Protein AF-A0A936XY68-F1 (afdb_monomer_lite)

Foldseek 3Di:
DPPVVVVVVVVPPPDDDDDDDDDDDDDDDDDDDDDDDDDDDDDDDDDDDDPDDDPPDPADADDPVNLVVQLVVLVVVLVVVLVVLVPDPPDDPVVNVVVNVVSVVVSVVVNVVSVCVCPDCSHPNNPCVVVPPPDD

Secondary structure (DSSP, 8-state):
--SHHHHHHHTT-----------------------------------------------B---HHHHHHHHHHHHHHHHHHHHHHHT-TTS-HHHHHHHHHHHHHHHHHHHHHHHHHHT-TTBTTT-GGGSSS---

Radius of gyration: 26.35 Å; chains: 1; bounding box: 48×28×79 Å

Structure (mmCIF, N/CA/C/O backbone):
data_AF-A0A936XY68-F1
#
_entry.id   AF-A0A936XY68-F1
#
loop_
_atom_site.group_PDB
_atom_site.id
_atom_site.type_symbol
_atom_site.label_atom_id
_atom_site.label_alt_id
_atom_site.label_comp_id
_atom_site.label_asym_id
_atom_site.label_entity_id
_atom_site.label_seq_id
_atom_site.pdbx_PDB_ins_code
_atom_site.Cartn_x
_atom_site.Cartn_y
_atom_site.Cartn_z
_atom_site.occupancy
_atom_site.B_iso_or_equiv
_atom_site.auth_seq_id
_atom_site.auth_comp_id
_atom_site.auth_asym_id
_atom_site.auth_atom_id
_atom_site.pdbx_PDB_model_num
ATOM 1 N N . MET A 1 1 ? 2.258 -19.613 22.351 1.00 50.97 1 MET A N 1
ATOM 2 C CA . MET A 1 1 ? 2.355 -18.681 21.203 1.00 50.97 1 MET A CA 1
ATOM 3 C C . MET A 1 1 ? 2.560 -19.426 19.876 1.00 50.97 1 MET A C 1
ATOM 5 O O . MET A 1 1 ? 3.594 -19.277 19.250 1.00 50.97 1 MET A O 1
ATOM 9 N N . LYS A 1 2 ? 1.597 -20.254 19.437 1.00 52.75 2 LYS A N 1
ATOM 10 C CA . LYS A 1 2 ? 1.700 -21.008 18.161 1.00 52.75 2 LYS A CA 1
ATOM 11 C C . LYS A 1 2 ? 0.507 -20.796 17.211 1.00 52.75 2 LYS A C 1
ATOM 13 O O . LYS A 1 2 ? 0.512 -21.309 16.105 1.00 52.75 2 LYS A O 1
ATOM 18 N N . LYS A 1 3 ? -0.508 -20.027 17.631 1.00 45.47 3 LYS A N 1
ATOM 19 C CA . LYS A 1 3 ? -1.787 -19.873 16.907 1.00 45.47 3 LYS A CA 1
ATOM 20 C C . LYS A 1 3 ? -1.808 -18.718 15.893 1.00 45.47 3 LYS A C 1
ATOM 22 O O . LYS A 1 3 ? -2.717 -18.644 15.080 1.00 45.47 3 LYS A O 1
ATOM 27 N N . ILE A 1 4 ? -0.822 -17.817 15.944 1.00 54.69 4 ILE A N 1
ATOM 28 C CA . ILE A 1 4 ? -0.757 -16.652 15.043 1.00 54.69 4 ILE A CA 1
ATOM 29 C C . ILE A 1 4 ? -0.184 -17.056 13.677 1.00 54.69 4 ILE A C 1
ATOM 31 O O . ILE A 1 4 ? -0.638 -16.566 12.649 1.00 54.69 4 ILE A O 1
ATOM 35 N N . PHE A 1 5 ? 0.757 -18.005 13.652 1.00 55.03 5 PHE A N 1
ATOM 36 C CA . PHE A 1 5 ? 1.435 -18.414 12.420 1.00 55.03 5 PHE A CA 1
ATOM 37 C C . PHE A 1 5 ? 0.484 -19.104 11.428 1.00 55.03 5 PHE A C 1
ATOM 39 O O . PHE A 1 5 ? 0.571 -18.895 10.223 1.00 55.03 5 PHE A O 1
ATOM 46 N N . THR A 1 6 ? -0.491 -19.860 11.937 1.00 55.69 6 THR A N 1
ATOM 47 C CA . THR A 1 6 ? -1.489 -20.567 11.123 1.00 55.69 6 THR A CA 1
ATOM 48 C C . THR A 1 6 ? -2.492 -19.625 10.454 1.00 55.69 6 THR A C 1
ATOM 50 O O . THR A 1 6 ? -2.960 -19.921 9.359 1.00 55.69 6 THR A O 1
ATOM 53 N N . MET A 1 7 ? -2.791 -18.466 11.054 1.00 53.41 7 MET A N 1
ATOM 54 C CA . MET A 1 7 ? -3.706 -17.487 10.451 1.00 53.41 7 MET A CA 1
ATOM 55 C C . MET A 1 7 ? -3.088 -16.734 9.264 1.00 53.41 7 MET A C 1
ATOM 57 O O . MET A 1 7 ? -3.815 -16.364 8.347 1.00 53.41 7 MET 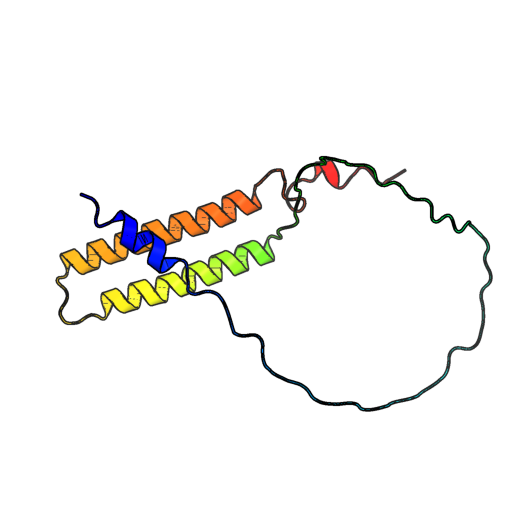A O 1
ATOM 61 N N . MET A 1 8 ? -1.764 -16.532 9.237 1.00 55.88 8 MET A N 1
ATOM 62 C CA . MET A 1 8 ? -1.102 -15.851 8.111 1.00 55.88 8 MET A CA 1
ATOM 63 C C . MET A 1 8 ? -1.107 -16.683 6.823 1.00 55.88 8 MET A C 1
ATOM 65 O O . MET A 1 8 ? -1.203 -16.116 5.739 1.00 55.88 8 MET A O 1
ATOM 69 N N . ILE A 1 9 ? -1.061 -18.014 6.929 1.00 57.16 9 ILE A N 1
ATOM 70 C CA . ILE A 1 9 ? -1.026 -18.909 5.761 1.00 57.16 9 ILE A CA 1
ATOM 71 C C . ILE A 1 9 ? -2.409 -19.003 5.087 1.00 57.16 9 ILE A C 1
ATOM 73 O O . ILE A 1 9 ? -2.494 -19.086 3.864 1.00 57.16 9 ILE A O 1
ATOM 77 N N . ALA A 1 10 ? -3.502 -18.894 5.851 1.00 54.41 10 ALA A N 1
ATOM 78 C CA . ALA A 1 10 ? -4.866 -18.962 5.315 1.00 54.41 10 ALA A CA 1
ATOM 79 C C . ALA A 1 10 ? -5.270 -17.734 4.470 1.00 54.41 10 ALA A C 1
ATOM 81 O O . ALA A 1 10 ? -6.154 -17.832 3.623 1.00 54.41 10 ALA A O 1
ATOM 82 N N . ALA A 1 11 ? -4.615 -16.583 4.660 1.00 56.25 11 ALA A N 1
ATOM 83 C CA . ALA A 1 11 ? -4.947 -15.349 3.944 1.00 56.25 11 ALA A CA 1
ATOM 84 C C . ALA A 1 11 ? -4.360 -15.263 2.519 1.00 56.25 11 ALA A C 1
ATOM 86 O O . ALA A 1 11 ? -4.731 -14.363 1.771 1.00 56.25 11 ALA A O 1
ATOM 87 N N . MET A 1 12 ? -3.466 -16.180 2.123 1.00 57.19 12 MET A N 1
ATOM 88 C CA . MET A 1 12 ? -2.817 -16.158 0.800 1.00 57.19 12 MET A CA 1
ATOM 89 C C . MET A 1 12 ? -3.574 -16.936 -0.297 1.00 57.19 12 MET A C 1
ATOM 91 O O . MET A 1 12 ? -3.158 -16.906 -1.450 1.00 57.19 12 MET A O 1
ATOM 95 N N . MET A 1 13 ? -4.695 -17.603 0.012 1.00 54.53 13 MET A N 1
ATOM 96 C CA . MET A 1 13 ? -5.420 -18.482 -0.930 1.00 54.53 13 MET A CA 1
ATOM 97 C C . MET A 1 13 ? -6.679 -17.866 -1.572 1.00 54.53 13 MET A C 1
ATOM 99 O O . MET A 1 13 ? -7.642 -18.576 -1.843 1.00 54.53 13 MET A O 1
ATOM 103 N N . VAL A 1 14 ? -6.715 -16.558 -1.848 1.00 56.19 14 VAL A N 1
ATOM 104 C CA . VAL A 1 14 ? -7.832 -15.959 -2.612 1.00 56.19 14 VAL A CA 1
ATOM 105 C C . VAL A 1 14 ? -7.297 -15.038 -3.704 1.00 56.19 14 VAL A C 1
ATOM 107 O O . VAL A 1 14 ? -7.330 -13.817 -3.590 1.00 56.19 14 VAL A O 1
ATOM 110 N N . SER A 1 15 ? -6.748 -15.622 -4.770 1.00 56.19 15 SER A N 1
ATOM 111 C CA . SER A 1 15 ? -6.458 -14.921 -6.032 1.00 56.19 15 SER A CA 1
ATOM 112 C C . SER A 1 15 ? -6.419 -15.905 -7.201 1.00 56.19 15 SER A C 1
ATOM 114 O O . SER A 1 15 ? -5.389 -16.120 -7.829 1.00 56.19 15 SER A O 1
ATOM 116 N N . SER A 1 16 ? -7.554 -16.536 -7.497 1.00 57.28 16 SER A N 1
ATOM 117 C CA . SER A 1 16 ? -7.788 -17.129 -8.816 1.00 57.28 16 SER A CA 1
ATOM 118 C C . SER A 1 16 ? -9.271 -17.026 -9.181 1.00 57.28 16 SER A C 1
ATOM 120 O O . SER A 1 16 ? -10.124 -17.135 -8.307 1.00 57.28 16 SER A O 1
ATOM 122 N N . ALA A 1 17 ? -9.528 -16.815 -10.476 1.00 53.88 17 ALA A N 1
ATOM 123 C CA . ALA A 1 17 ? -10.822 -16.828 -11.170 1.00 53.88 17 ALA A CA 1
ATOM 124 C C . ALA A 1 17 ? -11.632 -15.515 -11.242 1.00 53.88 17 ALA A C 1
ATOM 126 O O . ALA A 1 17 ? -12.631 -15.349 -10.558 1.00 53.88 17 ALA A O 1
ATOM 127 N N . PHE A 1 18 ? -11.282 -14.671 -12.222 1.00 54.22 18 PHE A N 1
ATOM 128 C CA . PHE A 1 18 ? -12.265 -14.139 -13.181 1.00 54.22 18 PHE A CA 1
ATOM 129 C C . PHE A 1 18 ? -11.620 -14.089 -14.572 1.00 54.22 18 PHE A C 1
ATOM 131 O O . PHE A 1 18 ? -11.087 -13.069 -14.995 1.00 54.22 18 PHE A O 1
ATOM 138 N N . ALA A 1 19 ? -11.637 -15.218 -15.275 1.00 55.34 19 ALA A N 1
ATOM 139 C CA . ALA A 1 19 ? -11.393 -15.268 -16.711 1.00 55.34 19 ALA A CA 1
ATOM 140 C C . ALA A 1 19 ? -12.583 -15.984 -17.346 1.00 55.34 19 ALA A C 1
ATOM 142 O O . ALA A 1 19 ? -12.543 -17.194 -17.521 1.00 55.34 19 ALA A O 1
ATOM 143 N N . GLN A 1 20 ? -13.664 -15.246 -17.608 1.00 52.31 20 GLN A N 1
ATOM 144 C CA . GLN A 1 20 ? -14.704 -15.639 -18.564 1.00 52.31 20 GLN A CA 1
ATOM 145 C C . GLN A 1 20 ? -15.666 -14.471 -18.824 1.00 52.31 20 GLN A C 1
ATOM 147 O O . GLN A 1 20 ? -16.550 -14.196 -18.020 1.00 52.31 20 GLN A O 1
ATOM 152 N N . TYR A 1 21 ? -15.459 -13.784 -19.950 1.00 39.50 21 TYR A N 1
ATOM 153 C CA . TYR A 1 21 ? -16.457 -13.024 -20.721 1.00 39.50 21 TYR A CA 1
ATOM 154 C C . TYR A 1 21 ? -15.749 -12.569 -22.013 1.00 39.50 21 TYR A C 1
ATOM 156 O O . TYR A 1 21 ? -14.739 -11.887 -21.925 1.00 39.50 21 TYR A O 1
ATOM 164 N N . GLY A 1 22 ? -16.120 -12.906 -23.241 1.00 38.72 22 GLY A N 1
ATOM 165 C CA . GLY A 1 22 ? -17.143 -13.780 -23.786 1.00 38.72 22 GLY A CA 1
ATOM 166 C C . GLY A 1 22 ? -16.774 -14.072 -25.250 1.00 38.72 22 GLY A C 1
ATOM 167 O O . GLY A 1 22 ? -16.027 -13.329 -25.883 1.00 38.72 22 GLY A O 1
ATOM 168 N N . GLN A 1 23 ? -17.267 -15.192 -25.755 1.00 45.19 23 GLN A N 1
ATOM 169 C CA . GLN A 1 23 ? -17.182 -15.630 -27.145 1.00 45.19 23 GLN A CA 1
ATOM 170 C C . GLN A 1 23 ? -18.309 -14.960 -27.955 1.00 45.19 23 GLN A C 1
ATOM 172 O O . GLN A 1 23 ? -19.425 -14.910 -27.435 1.00 45.19 23 GLN A O 1
ATOM 177 N N . LYS A 1 24 ? -18.005 -14.461 -29.169 1.00 41.16 24 LYS A N 1
ATOM 178 C CA . LYS A 1 24 ? -18.862 -14.084 -30.337 1.00 41.16 24 LYS A CA 1
ATOM 179 C C . LYS A 1 24 ? -18.104 -12.991 -31.122 1.00 41.16 24 LYS A C 1
ATOM 181 O O . LYS A 1 24 ? -17.576 -12.087 -30.495 1.00 41.16 24 LYS A O 1
ATOM 186 N N . GLU A 1 25 ? -17.957 -12.962 -32.440 1.00 41.75 25 GLU A N 1
ATOM 187 C CA . GLU A 1 25 ? -18.630 -13.619 -33.559 1.00 41.75 25 GLU A CA 1
ATOM 188 C C . GLU A 1 25 ? -17.724 -13.494 -34.799 1.00 41.75 25 GLU A C 1
ATOM 190 O O . GLU A 1 25 ? -17.086 -12.461 -35.010 1.00 41.75 25 GLU A O 1
ATOM 195 N N . ASP A 1 26 ? -17.709 -14.536 -35.628 1.00 47.28 26 ASP A N 1
ATOM 196 C CA . ASP A 1 26 ? -17.263 -14.494 -37.017 1.00 47.28 26 ASP A CA 1
ATOM 197 C C . ASP A 1 26 ? -18.041 -13.440 -37.817 1.00 47.28 26 ASP A C 1
ATOM 199 O O . ASP A 1 26 ? -19.272 -13.473 -37.835 1.00 47.28 26 ASP A O 1
ATOM 203 N N . ARG A 1 27 ? -17.344 -12.574 -38.565 1.00 39.91 27 ARG A N 1
ATOM 204 C CA . ARG A 1 27 ? -17.894 -11.917 -39.766 1.00 39.91 27 ARG A CA 1
ATOM 205 C C . ARG A 1 27 ? -16.790 -11.480 -40.729 1.00 39.91 27 ARG A C 1
ATOM 207 O O . ARG A 1 27 ? -16.279 -10.370 -40.699 1.00 39.91 27 ARG A O 1
ATOM 214 N N . ASN A 1 28 ? -16.438 -12.448 -41.568 1.00 43.28 28 ASN A N 1
ATOM 215 C CA . ASN A 1 28 ? -16.172 -12.349 -43.002 1.00 43.28 28 ASN A CA 1
ATOM 216 C C . ASN A 1 28 ? -16.309 -10.937 -43.622 1.00 43.28 28 ASN A C 1
ATOM 218 O O . ASN A 1 28 ? -17.405 -10.381 -43.672 1.00 43.28 28 ASN A O 1
ATOM 222 N N . GLY A 1 29 ? -15.211 -10.429 -44.180 1.00 35.94 29 GLY A N 1
ATOM 223 C CA . GLY A 1 29 ? -15.156 -9.214 -44.991 1.00 35.94 29 GLY A CA 1
ATOM 224 C C . GLY A 1 29 ? -13.906 -9.240 -45.862 1.00 35.94 29 GLY A C 1
ATOM 225 O O . GLY A 1 29 ? -12.872 -8.699 -45.488 1.00 35.94 29 GLY A O 1
ATOM 226 N N . LYS A 1 30 ? -13.991 -9.957 -46.988 1.00 42.56 30 LYS A N 1
ATOM 227 C CA . LYS A 1 30 ? -13.068 -9.826 -48.120 1.00 42.56 30 LYS A CA 1
ATOM 228 C C . LYS A 1 30 ? -13.103 -8.377 -48.596 1.00 42.56 30 LYS A C 1
ATOM 230 O O . LYS A 1 30 ? -14.196 -7.916 -48.880 1.00 42.56 30 LYS A O 1
ATOM 235 N N . ASP A 1 31 ? -11.943 -7.767 -48.798 1.00 38.00 31 ASP A N 1
ATOM 236 C CA . ASP A 1 31 ? -11.675 -7.052 -50.042 1.00 38.00 31 ASP A CA 1
ATOM 237 C C . ASP A 1 31 ? -10.178 -7.097 -50.353 1.00 38.00 31 ASP A C 1
ATOM 239 O O . ASP A 1 31 ? -9.314 -6.940 -49.491 1.00 38.00 31 ASP A O 1
ATOM 243 N N . ARG A 1 32 ? -9.917 -7.475 -51.601 1.00 43.25 32 ARG A N 1
ATOM 244 C CA . ARG A 1 32 ? -8.614 -7.541 -52.253 1.00 43.25 32 ARG A CA 1
ATOM 245 C C . ARG A 1 32 ? -8.273 -6.134 -52.716 1.00 43.25 32 ARG A C 1
ATOM 247 O O . ARG A 1 32 ? -9.170 -5.476 -53.217 1.00 43.25 32 ARG A O 1
ATOM 254 N N . ASP A 1 33 ? -7.008 -5.750 -52.608 1.00 39.31 33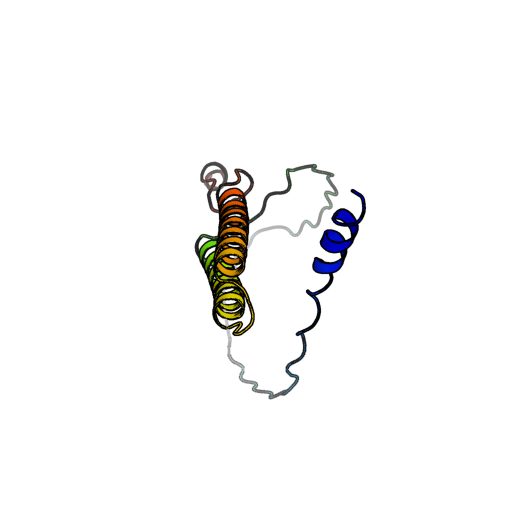 ASP A N 1
ATOM 255 C CA . ASP A 1 33 ? -6.251 -5.074 -53.668 1.00 39.31 33 ASP A CA 1
ATOM 256 C C . ASP A 1 33 ? -4.879 -4.699 -53.107 1.00 39.31 33 ASP A C 1
ATOM 258 O O . ASP A 1 33 ? -4.764 -3.738 -52.365 1.00 39.31 33 ASP A O 1
ATOM 262 N N . ASP A 1 34 ? -3.843 -5.461 -53.461 1.00 37.09 34 ASP A N 1
ATOM 263 C CA . ASP A 1 34 ? -2.465 -4.964 -53.427 1.00 37.09 34 ASP A CA 1
ATOM 264 C C . ASP A 1 34 ? -1.682 -5.622 -54.567 1.00 37.09 34 ASP A C 1
ATOM 266 O O . ASP A 1 34 ? -1.158 -6.736 -54.483 1.00 37.09 34 ASP A O 1
ATOM 270 N N . ILE A 1 35 ? -1.685 -4.914 -55.696 1.00 39.38 35 ILE A N 1
ATOM 271 C CA . ILE A 1 35 ? -0.874 -5.174 -56.878 1.00 39.38 35 ILE A CA 1
ATOM 272 C C . ILE A 1 35 ? 0.394 -4.312 -56.786 1.00 39.38 35 ILE A C 1
ATOM 274 O O . ILE A 1 35 ? 0.320 -3.089 -56.752 1.00 39.38 35 ILE A O 1
ATOM 278 N N . ALA A 1 36 ? 1.534 -4.999 -56.910 1.00 36.47 36 ALA A N 1
ATOM 279 C CA . ALA A 1 36 ? 2.798 -4.570 -57.523 1.00 36.47 36 ALA A CA 1
ATOM 280 C C . ALA A 1 36 ? 3.868 -3.791 -56.717 1.00 36.47 36 ALA A C 1
ATOM 282 O O . ALA A 1 36 ? 3.745 -2.607 -56.433 1.00 36.47 36 ALA A O 1
ATOM 283 N N . LYS A 1 37 ? 5.036 -4.466 -56.675 1.00 35.28 37 LYS A N 1
ATOM 284 C CA . LYS A 1 37 ? 6.431 -3.976 -56.777 1.00 35.28 37 LYS A CA 1
ATOM 285 C C . LYS A 1 37 ? 7.093 -3.398 -55.518 1.00 35.28 37 LYS A C 1
ATOM 287 O O . LYS A 1 37 ? 6.897 -2.240 -55.189 1.00 35.28 37 LYS A O 1
ATOM 292 N N . ALA A 1 38 ? 8.081 -4.126 -54.990 1.00 33.81 38 ALA A N 1
ATOM 293 C CA . ALA A 1 38 ? 9.483 -3.887 -55.357 1.00 33.81 38 ALA A CA 1
ATOM 294 C C . ALA A 1 38 ? 10.407 -5.003 -54.833 1.00 33.81 38 ALA A C 1
ATOM 296 O O . ALA A 1 38 ? 10.307 -5.444 -53.693 1.00 33.81 38 ALA A O 1
ATOM 297 N N . ASP A 1 39 ? 11.278 -5.434 -55.737 1.00 38.06 39 ASP A N 1
ATOM 298 C CA . ASP A 1 39 ? 12.498 -6.220 -55.562 1.00 38.06 39 ASP A CA 1
ATOM 299 C C . ASP A 1 39 ? 13.460 -5.483 -54.606 1.00 38.06 39 ASP A C 1
ATOM 301 O O . ASP A 1 39 ? 13.719 -4.305 -54.842 1.00 38.06 39 ASP A O 1
ATOM 305 N N . ASP A 1 40 ? 14.021 -6.141 -53.586 1.00 35.94 40 ASP A N 1
ATOM 306 C CA . ASP A 1 40 ? 15.464 -6.030 -53.333 1.00 35.94 40 ASP A CA 1
ATOM 307 C C . ASP A 1 40 ? 15.991 -7.174 -52.454 1.00 35.94 40 ASP A C 1
ATOM 309 O O . ASP A 1 40 ? 15.320 -7.745 -51.595 1.00 35.94 40 ASP A O 1
ATOM 313 N N . ARG A 1 41 ? 17.230 -7.517 -52.761 1.00 37.56 41 ARG A N 1
ATOM 314 C CA . ARG A 1 41 ? 18.021 -8.675 -52.376 1.00 37.56 41 ARG A CA 1
ATOM 315 C C . ARG A 1 41 ? 18.572 -8.545 -50.954 1.00 37.56 41 ARG A C 1
ATOM 317 O O . ARG A 1 41 ? 18.757 -7.440 -50.461 1.00 37.56 41 ARG A O 1
ATOM 324 N N . ASN A 1 42 ? 19.006 -9.693 -50.416 1.00 33.34 42 ASN A N 1
ATOM 325 C CA . ASN A 1 42 ? 19.745 -9.930 -49.159 1.00 33.34 42 ASN A CA 1
ATOM 326 C C . ASN A 1 42 ? 18.840 -10.298 -47.972 1.00 33.34 42 ASN A C 1
ATOM 328 O O . ASN A 1 42 ? 17.911 -9.587 -47.646 1.00 33.34 42 ASN A O 1
ATOM 332 N N . SER A 1 43 ? 19.083 -11.352 -47.201 1.00 34.47 43 SER A N 1
ATOM 333 C CA . SER A 1 43 ? 20.254 -12.214 -47.100 1.00 34.47 43 SER A CA 1
ATOM 334 C C . SER A 1 43 ? 19.908 -13.297 -46.075 1.00 34.47 43 SER A C 1
ATOM 336 O O . SER A 1 43 ? 19.659 -12.978 -44.919 1.00 34.47 43 SER A O 1
ATOM 338 N N . TYR A 1 44 ? 19.948 -14.552 -46.518 1.00 35.38 44 TYR A N 1
ATOM 339 C CA . TYR A 1 44 ? 20.171 -15.762 -45.724 1.00 35.38 44 TYR A CA 1
ATOM 340 C C . TYR A 1 44 ? 19.237 -16.055 -44.539 1.00 35.38 44 TYR A C 1
ATOM 342 O O . TYR A 1 44 ? 19.475 -15.673 -43.395 1.00 35.38 44 TYR A O 1
ATOM 350 N N . ASP A 1 45 ? 18.287 -16.948 -44.823 1.00 43.56 45 ASP A N 1
ATOM 351 C CA . ASP A 1 45 ? 17.933 -18.047 -43.930 1.00 43.56 45 ASP A CA 1
ATOM 352 C C . ASP A 1 45 ? 19.188 -18.673 -43.305 1.00 43.56 45 ASP A C 1
ATOM 354 O O . ASP A 1 45 ? 20.021 -19.277 -43.988 1.00 43.56 45 ASP A O 1
ATOM 358 N N . LYS A 1 46 ? 19.298 -18.582 -41.981 1.00 37.94 46 LYS A N 1
ATOM 359 C CA . LYS A 1 46 ? 20.019 -19.570 -41.182 1.00 37.94 46 LYS A CA 1
ATOM 360 C C . LYS A 1 46 ? 19.349 -19.699 -39.824 1.00 37.94 46 LYS A C 1
ATOM 362 O O . LYS A 1 46 ? 19.715 -19.062 -38.840 1.00 37.94 46 LYS A O 1
ATOM 367 N N . TYR A 1 47 ? 18.348 -20.571 -39.801 1.00 44.88 47 TYR A N 1
ATOM 368 C CA . TYR A 1 47 ? 18.063 -21.376 -38.627 1.00 44.88 47 TYR A CA 1
ATOM 369 C C . TYR A 1 47 ? 19.357 -22.079 -38.222 1.00 44.88 47 TYR A C 1
ATOM 371 O O . TYR A 1 47 ? 19.778 -23.015 -38.897 1.00 44.88 47 TYR A O 1
ATOM 379 N N . ASP A 1 48 ? 19.982 -21.642 -37.133 1.00 40.62 48 ASP A N 1
ATOM 380 C CA . ASP A 1 48 ? 20.906 -22.512 -36.427 1.00 40.62 48 ASP A CA 1
ATOM 381 C C . ASP A 1 48 ? 20.779 -22.347 -34.919 1.00 40.62 48 ASP A C 1
ATOM 383 O O . ASP A 1 48 ? 20.773 -21.253 -34.351 1.00 40.62 48 ASP A O 1
ATOM 387 N N . LYS A 1 49 ? 20.599 -23.504 -34.299 1.00 49.28 49 LYS A N 1
ATOM 388 C CA . LYS A 1 49 ? 20.375 -23.715 -32.882 1.00 49.28 49 LYS A CA 1
ATOM 389 C C . LYS A 1 49 ? 21.571 -23.201 -32.093 1.00 49.28 49 LYS A C 1
ATOM 391 O O . LYS A 1 49 ? 22.681 -23.700 -32.243 1.00 49.28 49 LYS A O 1
ATOM 396 N N . HIS A 1 50 ? 21.308 -22.325 -31.136 1.00 40.78 50 HIS A N 1
ATOM 397 C CA . HIS A 1 50 ? 22.117 -22.272 -29.929 1.00 40.78 50 HIS A CA 1
ATOM 398 C C . HIS A 1 50 ? 21.200 -22.336 -28.714 1.00 40.78 50 HIS A C 1
ATOM 400 O O . HIS A 1 50 ? 20.858 -21.327 -28.105 1.00 40.78 50 HIS A O 1
ATOM 406 N N . ASP A 1 51 ? 20.863 -23.574 -28.346 1.00 43.72 51 ASP A N 1
ATOM 407 C CA . ASP A 1 51 ? 20.838 -23.987 -26.947 1.00 43.72 51 ASP A CA 1
ATOM 408 C C . ASP A 1 51 ? 22.157 -23.540 -26.301 1.00 43.72 51 ASP A C 1
ATOM 410 O O . ASP A 1 51 ? 23.191 -24.205 -26.385 1.00 43.72 51 ASP A O 1
ATOM 414 N N . LYS A 1 52 ? 22.150 -22.347 -25.716 1.00 44.50 52 LYS A N 1
ATOM 415 C CA . LYS A 1 52 ? 23.173 -21.900 -24.782 1.00 44.50 52 LYS A CA 1
ATOM 416 C C . LYS A 1 52 ? 22.447 -21.509 -23.515 1.00 44.50 52 LYS A C 1
ATOM 418 O O . LYS A 1 52 ? 21.852 -20.442 -23.423 1.00 44.50 52 LYS A O 1
ATOM 423 N N . HIS A 1 53 ? 22.487 -22.445 -22.571 1.00 44.34 53 HIS A N 1
ATOM 424 C CA . HIS A 1 53 ? 22.462 -22.170 -21.145 1.00 44.34 53 HIS A CA 1
ATOM 425 C C . HIS A 1 53 ? 23.175 -20.847 -20.871 1.00 44.34 53 HIS A C 1
ATOM 427 O O . HIS A 1 53 ? 24.399 -20.763 -20.896 1.00 44.34 53 HIS A O 1
ATOM 433 N N . ASP A 1 54 ? 22.389 -19.809 -20.651 1.00 42.28 54 ASP A N 1
ATOM 434 C CA . ASP A 1 54 ? 22.876 -18.519 -20.229 1.00 42.28 54 ASP A CA 1
ATOM 435 C C . ASP A 1 54 ? 22.032 -18.166 -19.012 1.00 42.28 54 ASP A C 1
ATOM 437 O O . ASP A 1 54 ? 20.888 -17.723 -19.121 1.00 42.28 54 ASP A O 1
ATOM 441 N N . ASP A 1 55 ? 22.628 -18.369 -17.839 1.00 47.97 55 ASP A N 1
ATOM 442 C CA . ASP A 1 55 ? 22.281 -17.789 -16.538 1.00 47.97 55 ASP A CA 1
ATOM 443 C C . ASP A 1 55 ? 22.311 -16.239 -16.579 1.00 47.97 55 ASP A C 1
ATOM 445 O O . ASP A 1 55 ? 22.798 -15.551 -15.678 1.00 47.97 55 ASP A O 1
ATOM 449 N N . ARG A 1 56 ? 21.798 -15.634 -17.656 1.00 50.69 56 ARG A N 1
ATOM 450 C CA . ARG A 1 56 ? 21.766 -14.198 -17.922 1.00 50.69 56 ARG A CA 1
ATOM 451 C C . ARG A 1 56 ? 20.573 -13.580 -17.215 1.00 50.69 56 ARG A C 1
ATOM 453 O O . ARG A 1 56 ? 19.623 -13.108 -17.825 1.00 50.69 56 ARG A O 1
ATOM 460 N N . GLY A 1 57 ? 20.688 -13.588 -15.889 1.00 54.38 57 GLY A N 1
ATOM 461 C CA . GLY A 1 57 ? 20.096 -12.653 -14.944 1.00 54.38 57 GLY A CA 1
ATOM 462 C C . GLY A 1 57 ? 18.664 -12.241 -15.246 1.00 54.38 57 GLY A C 1
ATOM 463 O O . GLY A 1 57 ? 18.465 -11.261 -15.951 1.00 54.38 57 GLY A O 1
ATOM 464 N N . ASN A 1 58 ? 17.715 -12.933 -14.612 1.00 71.69 58 ASN A N 1
ATOM 465 C CA . ASN A 1 58 ? 16.287 -12.629 -14.453 1.00 71.69 58 ASN A CA 1
ATOM 466 C C . ASN A 1 58 ? 15.958 -11.117 -14.492 1.00 71.69 58 ASN A C 1
ATOM 468 O O . ASN A 1 58 ? 15.861 -10.451 -13.460 1.00 71.69 58 ASN A O 1
ATOM 472 N N . THR A 1 59 ? 15.871 -10.567 -15.699 1.00 76.62 59 THR A N 1
ATOM 473 C CA . THR A 1 59 ? 15.688 -9.147 -15.996 1.00 76.62 59 THR A CA 1
ATOM 474 C C . THR A 1 59 ? 14.249 -8.984 -16.469 1.00 76.62 59 THR A C 1
ATOM 476 O O . THR A 1 59 ? 13.763 -9.813 -17.233 1.00 76.62 59 THR A O 1
ATOM 479 N N . TYR A 1 60 ? 13.560 -7.936 -16.027 1.00 87.19 60 TYR A N 1
ATOM 480 C CA . TYR A 1 60 ? 12.158 -7.708 -16.380 1.00 87.19 60 TYR A CA 1
ATOM 481 C C . TYR A 1 60 ? 11.909 -6.254 -16.768 1.00 87.19 60 TYR A C 1
ATOM 483 O O . TYR A 1 60 ? 12.765 -5.381 -16.608 1.00 87.19 60 TYR A O 1
ATOM 491 N N . TYR A 1 61 ? 10.718 -6.001 -17.301 1.00 86.06 61 TYR A N 1
ATOM 492 C CA . TYR A 1 61 ? 10.261 -4.673 -17.675 1.00 86.06 61 TYR A CA 1
ATOM 493 C C . TYR A 1 61 ? 9.079 -4.289 -16.787 1.00 86.06 61 TYR A C 1
ATOM 495 O O . TYR A 1 61 ? 8.088 -5.012 -16.733 1.00 86.06 61 TYR A O 1
ATOM 503 N N . PHE A 1 62 ? 9.206 -3.188 -16.049 1.00 91.25 62 PHE A N 1
ATOM 504 C CA . PHE A 1 62 ? 8.140 -2.658 -15.204 1.00 91.25 62 PHE A CA 1
ATOM 505 C C . PHE A 1 62 ? 8.092 -1.139 -15.336 1.00 91.25 62 PHE A C 1
ATOM 507 O O . PHE A 1 62 ? 8.980 -0.417 -14.877 1.00 91.25 62 PHE A O 1
ATOM 514 N N . THR A 1 63 ? 7.073 -0.656 -16.035 1.00 92.75 63 THR A N 1
ATOM 515 C CA . THR A 1 63 ? 6.947 0.746 -16.434 1.00 92.75 63 THR A CA 1
ATOM 516 C C . THR A 1 63 ? 6.451 1.640 -15.306 1.00 92.75 63 THR A C 1
ATOM 518 O O . THR A 1 63 ? 5.839 1.188 -14.338 1.00 92.75 63 THR A O 1
ATOM 521 N N . ALA A 1 64 ? 6.649 2.953 -15.467 1.00 94.19 64 ALA A N 1
ATOM 522 C CA . ALA A 1 64 ? 6.085 3.942 -14.551 1.00 94.19 64 ALA A CA 1
ATOM 523 C C . ALA A 1 64 ? 4.550 3.837 -14.467 1.00 94.19 64 ALA A C 1
ATOM 525 O O . ALA A 1 64 ? 3.991 3.890 -13.374 1.00 94.19 64 ALA A O 1
ATOM 526 N N . ARG A 1 65 ? 3.882 3.594 -15.606 1.00 94.06 65 ARG A N 1
ATOM 527 C CA . ARG A 1 65 ? 2.422 3.440 -15.678 1.00 94.06 65 ARG A CA 1
ATOM 528 C C . ARG A 1 65 ? 1.928 2.215 -14.910 1.00 94.06 65 ARG A C 1
ATOM 530 O O . ARG A 1 65 ? 0.936 2.313 -14.192 1.00 94.06 65 ARG A O 1
ATOM 537 N N . GLU A 1 66 ? 2.592 1.070 -15.053 1.00 92.50 66 GLU A N 1
ATOM 538 C CA . GLU A 1 66 ? 2.227 -0.150 -14.320 1.00 92.50 66 GLU A CA 1
ATOM 539 C C . GLU A 1 66 ? 2.467 0.004 -12.819 1.00 92.50 66 GLU A C 1
ATOM 541 O O . GLU A 1 66 ? 1.624 -0.400 -12.019 1.00 92.50 66 GLU A O 1
ATOM 546 N N . LYS A 1 67 ? 3.570 0.653 -12.433 1.00 95.31 67 LYS A N 1
ATOM 547 C CA . LYS A 1 67 ? 3.865 1.006 -11.041 1.00 95.31 67 LYS A CA 1
ATOM 548 C C . LYS A 1 67 ? 2.759 1.875 -10.438 1.00 95.31 67 LYS A C 1
ATOM 550 O O . LYS A 1 67 ? 2.221 1.526 -9.389 1.00 95.31 67 LYS A O 1
ATOM 555 N N . ASP A 1 68 ? 2.367 2.957 -11.109 1.00 95.75 68 ASP A N 1
ATOM 556 C CA . ASP A 1 68 ? 1.300 3.843 -10.624 1.00 95.75 68 ASP A CA 1
ATOM 557 C C . ASP A 1 68 ? -0.059 3.123 -10.568 1.00 95.75 68 ASP A C 1
ATOM 559 O O . ASP A 1 68 ? -0.830 3.308 -9.625 1.00 95.75 68 ASP A O 1
ATOM 563 N N . MET A 1 69 ? -0.351 2.253 -11.540 1.00 96.94 69 MET A N 1
ATOM 564 C CA . MET A 1 69 ? -1.563 1.430 -11.532 1.00 96.94 69 MET A CA 1
AT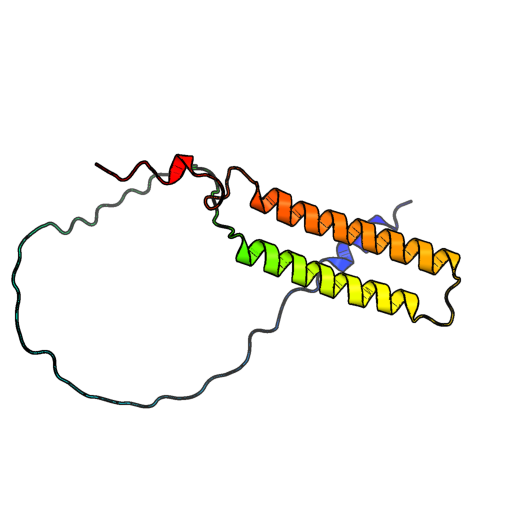OM 565 C C . MET A 1 69 ? -1.601 0.489 -10.323 1.00 96.94 69 MET A C 1
ATOM 567 O O . MET A 1 69 ? -2.621 0.437 -9.636 1.00 96.94 69 MET A O 1
ATOM 571 N N . GLN A 1 70 ? -0.503 -0.217 -10.037 1.00 97.12 70 GLN A N 1
ATOM 572 C CA . GLN A 1 70 ? -0.417 -1.134 -8.897 1.00 97.12 70 GLN A CA 1
ATOM 573 C C . GLN A 1 70 ? -0.554 -0.393 -7.566 1.00 97.12 70 GLN A C 1
ATOM 575 O O . GLN A 1 70 ? -1.338 -0.809 -6.717 1.00 97.12 70 GLN A O 1
ATOM 580 N N . ILE A 1 71 ? 0.121 0.748 -7.404 1.00 96.94 71 ILE A N 1
ATOM 581 C CA . ILE A 1 71 ? -0.012 1.584 -6.202 1.00 96.94 71 ILE A CA 1
ATOM 582 C C . ILE A 1 71 ? -1.462 2.046 -6.019 1.00 96.94 71 ILE A C 1
ATOM 584 O O . ILE A 1 71 ? -2.009 1.954 -4.922 1.00 96.94 71 ILE A O 1
ATOM 588 N N . ASN A 1 72 ? -2.123 2.487 -7.090 1.00 97.25 72 ASN A N 1
ATOM 589 C CA . ASN A 1 72 ? -3.523 2.904 -7.025 1.00 97.25 72 ASN A CA 1
ATOM 590 C C . ASN A 1 72 ? -4.468 1.753 -6.656 1.00 97.25 72 ASN A C 1
ATOM 592 O O . ASN A 1 72 ? -5.424 1.964 -5.909 1.00 97.25 72 ASN A O 1
ATOM 596 N N . GLN A 1 73 ? -4.217 0.542 -7.155 1.00 97.44 73 GLN A N 1
ATOM 597 C CA . GLN A 1 73 ? -4.982 -0.648 -6.775 1.00 97.44 73 GLN A CA 1
ATOM 598 C C . GLN A 1 73 ? -4.800 -0.981 -5.289 1.00 97.44 73 GLN A C 1
ATOM 600 O O . GLN A 1 73 ? -5.798 -1.188 -4.596 1.00 97.44 73 GLN A O 1
ATOM 605 N N . ILE A 1 74 ? -3.557 -0.959 -4.792 1.00 96.94 74 ILE A N 1
ATOM 606 C CA . ILE A 1 74 ? -3.231 -1.167 -3.373 1.00 96.94 74 ILE A CA 1
ATOM 607 C C . ILE A 1 74 ? -3.962 -0.130 -2.515 1.00 96.94 74 ILE A C 1
ATOM 609 O O . ILE A 1 74 ? -4.706 -0.496 -1.606 1.00 96.94 74 ILE A O 1
ATOM 613 N N . ASN A 1 75 ? -3.836 1.157 -2.846 1.00 97.00 75 ASN A N 1
ATOM 614 C CA . ASN A 1 75 ? -4.481 2.237 -2.100 1.00 97.00 75 ASN A CA 1
ATOM 615 C C . ASN A 1 75 ? -5.998 2.046 -2.025 1.00 97.00 75 ASN A C 1
ATOM 617 O O . ASN A 1 75 ? -6.553 2.015 -0.930 1.00 97.00 75 ASN A O 1
ATOM 621 N N . ARG A 1 76 ? -6.660 1.799 -3.163 1.00 97.94 76 ARG A N 1
ATOM 622 C CA . ARG A 1 76 ? -8.109 1.543 -3.196 1.00 97.94 76 ARG A CA 1
ATOM 623 C C . ARG A 1 76 ? -8.498 0.358 -2.316 1.00 97.94 76 ARG A C 1
ATOM 625 O O . ARG A 1 76 ? -9.453 0.455 -1.549 1.00 97.94 76 ARG A O 1
ATOM 632 N N . ALA A 1 77 ? -7.767 -0.753 -2.401 1.00 97.94 77 ALA A N 1
ATOM 633 C CA . ALA A 1 77 ? -8.050 -1.942 -1.604 1.00 97.94 77 ALA A CA 1
ATOM 634 C C . ALA A 1 77 ? -7.945 -1.660 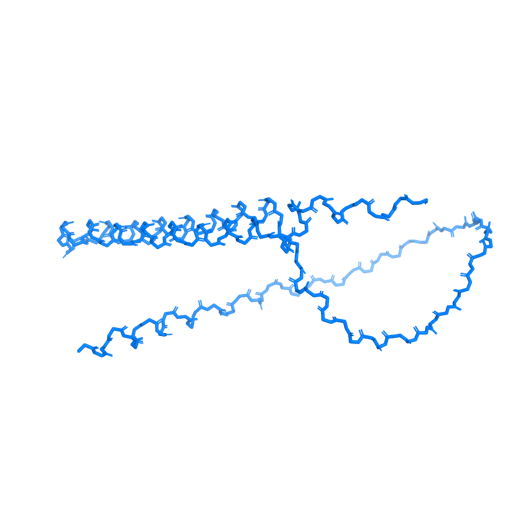-0.096 1.00 97.94 77 ALA A C 1
ATOM 636 O O . ALA A 1 77 ? -8.815 -2.074 0.675 1.00 97.94 77 ALA A O 1
ATOM 637 N N . TYR A 1 78 ? -6.912 -0.933 0.333 1.00 98.19 78 TYR A N 1
ATOM 638 C CA . TYR A 1 78 ? -6.735 -0.567 1.737 1.00 98.19 78 TYR A CA 1
ATOM 639 C C . TYR A 1 78 ? -7.734 0.489 2.211 1.00 98.19 78 TYR A C 1
ATOM 641 O O . TYR A 1 78 ? -8.221 0.372 3.334 1.00 98.19 78 TYR A O 1
ATOM 649 N N . ASP A 1 79 ? -8.138 1.431 1.361 1.00 97.88 79 ASP A N 1
ATOM 650 C CA . ASP A 1 79 ? -9.183 2.406 1.684 1.00 97.88 79 ASP A CA 1
ATOM 651 C C . ASP A 1 79 ? -10.515 1.714 1.997 1.00 97.88 79 ASP A C 1
ATOM 653 O O . ASP A 1 79 ? -11.173 2.039 2.989 1.00 97.88 79 ASP A O 1
ATOM 657 N N . TYR A 1 80 ? -10.897 0.703 1.207 1.00 98.38 80 TYR A N 1
ATOM 658 C CA . TYR A 1 80 ? -12.084 -0.106 1.498 1.00 98.38 80 TYR A CA 1
ATOM 659 C C . TYR A 1 80 ? -11.954 -0.854 2.828 1.00 98.38 80 TYR A C 1
ATOM 661 O O . TYR A 1 80 ? -12.893 -0.844 3.630 1.00 98.38 80 TYR A O 1
ATOM 669 N N . LYS A 1 81 ? -10.795 -1.467 3.104 1.00 97.25 81 LYS A N 1
ATOM 670 C CA . LYS A 1 81 ? -10.542 -2.166 4.376 1.00 97.25 81 LYS A CA 1
ATOM 671 C C . LYS A 1 81 ? -10.629 -1.207 5.567 1.00 97.25 81 LYS A C 1
ATOM 673 O O . LYS A 1 81 ? -11.328 -1.510 6.533 1.00 97.25 81 LYS A O 1
ATOM 678 N N . ILE A 1 82 ? -9.990 -0.041 5.492 1.00 97.62 82 ILE A N 1
ATOM 679 C CA . ILE A 1 82 ? -10.003 0.984 6.547 1.00 97.62 82 ILE A CA 1
ATOM 680 C C . ILE A 1 82 ? -11.428 1.479 6.788 1.00 97.62 82 ILE A C 1
ATOM 682 O O . ILE A 1 82 ? -11.890 1.485 7.931 1.00 97.62 82 ILE A O 1
ATOM 686 N N . ARG A 1 83 ? -12.167 1.800 5.721 1.00 97.69 83 ARG A N 1
ATOM 687 C CA . ARG A 1 83 ? -13.572 2.214 5.815 1.00 97.69 83 ARG A CA 1
ATOM 688 C C . ARG A 1 83 ? -14.435 1.131 6.458 1.00 97.69 83 ARG A C 1
ATOM 690 O O . ARG A 1 83 ? -15.270 1.434 7.307 1.00 97.69 83 ARG A O 1
ATOM 697 N N . SER A 1 84 ? -14.194 -0.138 6.124 1.00 97.44 84 SER A N 1
ATOM 698 C CA . SER A 1 84 ? -14.905 -1.260 6.744 1.00 97.44 84 SER A CA 1
ATOM 699 C C . SER A 1 84 ? -14.675 -1.338 8.255 1.00 97.44 84 SER A C 1
ATOM 701 O O . SER A 1 84 ? -15.607 -1.661 8.980 1.00 97.44 84 SER A O 1
ATOM 703 N N . VAL A 1 85 ? -13.471 -1.014 8.749 1.00 97.06 85 VAL A N 1
ATOM 704 C CA . VAL A 1 85 ? -13.153 -0.971 10.188 1.00 97.06 85 VAL A CA 1
ATOM 705 C C . VAL A 1 85 ? -13.817 0.232 10.853 1.00 97.06 85 VAL A C 1
ATOM 707 O O . VAL A 1 85 ? -14.422 0.098 11.919 1.00 97.06 85 VAL A O 1
ATOM 710 N N . GLN A 1 86 ? -13.745 1.402 10.216 1.00 94.88 86 GLN A N 1
ATOM 711 C CA . GLN A 1 86 ? -14.341 2.640 10.723 1.00 94.88 86 GLN A CA 1
ATOM 712 C C . GLN A 1 86 ? -15.860 2.507 10.906 1.00 94.88 86 GLN A C 1
ATOM 714 O O . GLN A 1 86 ? -16.382 2.888 11.958 1.00 94.88 86 GLN A O 1
ATOM 719 N N . ASN A 1 87 ? -16.539 1.869 9.950 1.00 97.00 87 ASN A N 1
ATOM 720 C CA . ASN A 1 87 ? -17.993 1.693 9.937 1.00 97.00 87 ASN A CA 1
ATOM 721 C C . ASN A 1 87 ? -18.520 0.625 10.916 1.00 97.00 87 ASN A C 1
ATOM 723 O O . ASN A 1 87 ? -19.730 0.450 11.032 1.00 97.00 87 ASN A O 1
ATOM 727 N N . ARG A 1 88 ? -17.662 -0.106 11.643 1.00 95.50 88 ARG A N 1
ATOM 728 C CA . ARG A 1 88 ? -18.127 -1.101 12.629 1.00 95.50 88 ARG A CA 1
ATOM 729 C C . ARG A 1 88 ? -18.745 -0.413 13.841 1.00 95.50 88 ARG A C 1
ATOM 731 O O . ARG A 1 88 ? -18.035 0.251 14.588 1.00 95.50 88 ARG A O 1
ATOM 738 N N . PHE A 1 89 ? -20.036 -0.604 14.084 1.00 92.19 89 PHE A N 1
ATOM 739 C CA . PHE A 1 89 ? -20.729 0.062 15.193 1.00 92.19 89 PHE A CA 1
ATOM 740 C C . PHE A 1 89 ? -20.276 -0.421 16.578 1.00 92.19 89 PHE A C 1
ATOM 742 O O . PHE A 1 89 ? -20.013 0.394 17.453 1.00 92.19 89 PHE A O 1
ATOM 749 N N . PHE A 1 90 ? -20.096 -1.730 16.759 1.00 94.56 90 PHE A N 1
ATOM 750 C CA . PHE A 1 90 ? -19.837 -2.337 18.074 1.00 94.56 90 PHE A CA 1
ATOM 751 C C . PHE A 1 90 ? -18.350 -2.486 18.434 1.00 94.56 90 PHE A C 1
ATOM 753 O O . PHE A 1 90 ? -18.000 -3.268 19.311 1.00 94.56 90 PHE A O 1
ATOM 760 N N . MET A 1 91 ? -17.451 -1.780 17.742 1.00 94.12 91 MET A N 1
ATOM 761 C CA . MET A 1 91 ? -16.010 -1.862 18.002 1.00 94.12 91 MET A CA 1
ATOM 762 C C . MET A 1 91 ? -15.531 -0.665 18.819 1.00 94.12 91 MET A C 1
ATOM 764 O O . MET A 1 91 ? -15.819 0.480 18.462 1.00 94.12 91 MET A O 1
ATOM 768 N N . ASN A 1 92 ? -14.740 -0.927 19.863 1.00 96.62 92 ASN A N 1
ATOM 769 C CA . ASN A 1 92 ? -14.158 0.121 20.694 1.00 96.62 92 ASN A CA 1
ATOM 770 C C . ASN A 1 92 ? -13.231 1.032 19.868 1.00 96.62 92 ASN A C 1
ATOM 772 O O . ASN A 1 92 ? -12.509 0.586 18.972 1.00 96.62 92 ASN A O 1
ATOM 776 N N . TRP A 1 93 ? -13.211 2.323 20.187 1.00 95.12 93 TRP A N 1
ATOM 777 C CA . TRP A 1 93 ? -12.471 3.328 19.427 1.00 95.12 93 TRP A CA 1
ATOM 778 C C . TRP A 1 93 ? -10.957 3.074 19.422 1.00 95.12 93 TRP A C 1
ATOM 780 O O . TRP A 1 93 ? -10.306 3.237 18.388 1.00 95.12 93 TRP A O 1
ATOM 790 N N . TYR A 1 94 ? -10.395 2.620 20.547 1.00 97.25 94 TYR A N 1
ATOM 791 C CA . TYR A 1 94 ? -8.976 2.269 20.644 1.00 97.25 94 TYR A CA 1
ATOM 792 C C . TYR A 1 94 ? -8.625 1.114 19.704 1.00 97.25 94 TYR A C 1
ATOM 794 O O . TYR A 1 94 ? -7.575 1.119 19.059 1.00 97.25 94 TYR A O 1
ATOM 802 N N . GLU A 1 95 ? -9.517 0.131 19.595 1.00 96.25 95 GLU A N 1
ATOM 803 C CA . GLU A 1 95 ? -9.333 -1.017 18.714 1.00 96.25 95 GLU A CA 1
ATOM 804 C C . GLU A 1 95 ? -9.452 -0.619 17.249 1.00 96.25 95 GLU A C 1
ATOM 806 O O . GLU A 1 95 ? -8.604 -1.025 16.455 1.00 96.25 95 GLU A O 1
ATOM 811 N N . LYS A 1 96 ? -10.426 0.236 16.903 1.00 97.62 96 LYS A N 1
ATOM 812 C CA . LYS A 1 96 ? -10.527 0.823 15.561 1.00 97.62 96 LYS A CA 1
ATOM 813 C C . LYS A 1 96 ? -9.234 1.533 15.186 1.00 97.62 96 LYS A C 1
ATOM 815 O O . LYS A 1 96 ? -8.655 1.231 14.149 1.00 97.62 96 LYS A O 1
ATOM 820 N N . LYS A 1 97 ? -8.738 2.423 16.050 1.00 97.31 97 LYS A N 1
ATOM 821 C CA . LYS A 1 97 ? -7.491 3.164 15.813 1.00 97.31 97 LYS A CA 1
ATOM 822 C C . LYS A 1 97 ? -6.302 2.221 15.620 1.00 97.31 97 LYS A C 1
ATOM 824 O O . LYS A 1 97 ? -5.507 2.422 14.707 1.00 97.31 97 LYS A O 1
ATOM 829 N N . ARG A 1 98 ? -6.197 1.170 16.442 1.00 97.81 98 ARG A N 1
ATOM 830 C CA . ARG A 1 98 ? -5.146 0.149 16.316 1.00 97.81 98 ARG A CA 1
ATOM 831 C C . ARG A 1 98 ? -5.229 -0.584 14.976 1.00 97.81 98 ARG A C 1
ATOM 833 O O . ARG A 1 98 ? -4.205 -0.758 14.326 1.00 97.81 98 ARG A O 1
ATOM 840 N N . GLN A 1 99 ? -6.425 -1.002 14.568 1.00 97.62 99 GLN A N 1
ATOM 841 C CA . GLN A 1 99 ? -6.641 -1.720 13.310 1.00 97.62 99 GLN A CA 1
ATOM 842 C C . GLN A 1 99 ? -6.380 -0.839 12.088 1.00 97.62 99 GLN A C 1
ATOM 844 O O . GLN A 1 99 ? -5.722 -1.290 11.159 1.00 97.62 99 GLN A O 1
ATOM 849 N N . VAL A 1 100 ? -6.832 0.418 12.105 1.00 97.75 100 VAL A N 1
ATOM 850 C CA . VAL A 1 100 ? -6.550 1.380 11.030 1.00 97.75 100 VAL A CA 1
ATOM 851 C C . VAL A 1 100 ? -5.046 1.595 10.890 1.00 97.75 100 VAL A C 1
ATOM 853 O O . VAL A 1 100 ? -4.518 1.395 9.803 1.00 97.75 100 VAL A O 1
ATOM 856 N N . LYS A 1 101 ? -4.336 1.868 11.992 1.00 98.00 101 LYS A N 1
ATOM 857 C CA . LYS A 1 101 ? -2.876 2.037 11.968 1.00 98.00 101 LYS A CA 1
ATOM 858 C C . LYS A 1 101 ? -2.155 0.802 11.424 1.00 98.00 101 LYS A C 1
ATOM 860 O O . LYS A 1 101 ? -1.192 0.923 10.677 1.00 98.00 101 LYS A O 1
ATOM 865 N N . PHE A 1 102 ? -2.613 -0.390 11.800 1.00 97.62 102 PHE A N 1
ATOM 866 C CA . PHE A 1 102 ? -2.058 -1.636 11.281 1.00 97.62 102 PHE A CA 1
ATOM 867 C C . PHE A 1 102 ? -2.267 -1.769 9.764 1.00 97.62 102 PHE A C 1
ATOM 869 O O . PHE A 1 102 ? -1.328 -2.102 9.048 1.00 97.62 102 PHE A O 1
ATOM 876 N N . LEU A 1 103 ? -3.465 -1.460 9.260 1.00 97.94 103 LEU A N 1
ATOM 877 C CA . LEU A 1 103 ? -3.769 -1.484 7.826 1.00 97.94 103 LEU A CA 1
ATOM 878 C C . LEU A 1 103 ? -2.962 -0.443 7.040 1.00 97.94 103 LEU A C 1
ATOM 880 O O . LEU A 1 103 ? -2.496 -0.741 5.946 1.00 97.94 103 LEU A O 1
ATOM 884 N N . GLU A 1 104 ? -2.763 0.752 7.595 1.00 96.94 104 GLU A N 1
ATOM 885 C CA . GLU A 1 104 ? -1.908 1.785 6.999 1.00 96.94 104 GLU A CA 1
ATOM 886 C C . GLU A 1 104 ? -0.460 1.305 6.884 1.00 96.94 104 GLU A C 1
ATOM 888 O O . GLU A 1 104 ? 0.132 1.398 5.815 1.00 96.94 104 GLU A O 1
ATOM 893 N N . GLN A 1 105 ? 0.082 0.697 7.943 1.00 97.50 105 GLN A N 1
ATOM 894 C CA . GLN A 1 105 ? 1.427 0.118 7.910 1.00 97.50 105 GLN A CA 1
ATOM 895 C C . GLN A 1 105 ? 1.557 -0.973 6.840 1.00 97.50 105 GLN A C 1
ATOM 897 O O . GLN A 1 105 ? 2.553 -1.009 6.122 1.00 97.50 105 GLN A O 1
ATOM 902 N N . GLN A 1 106 ? 0.554 -1.844 6.705 1.00 97.38 106 GLN A N 1
ATOM 903 C CA . GLN A 1 106 ? 0.547 -2.873 5.662 1.00 97.38 106 GLN A CA 1
ATOM 904 C C . GLN A 1 106 ? 0.515 -2.270 4.255 1.00 97.38 106 GLN A C 1
ATOM 906 O O . GLN A 1 106 ? 1.312 -2.671 3.407 1.00 97.38 106 GLN A O 1
ATOM 911 N N . ARG A 1 107 ? -0.355 -1.279 4.022 1.00 97.94 107 ARG A N 1
ATOM 912 C CA . ARG A 1 107 ? -0.418 -0.536 2.758 1.00 97.94 107 ARG A CA 1
ATOM 913 C C . ARG A 1 107 ? 0.943 0.057 2.413 1.00 97.94 107 ARG A C 1
ATOM 915 O O . ARG A 1 107 ? 1.422 -0.119 1.297 1.00 97.94 107 ARG A O 1
ATOM 922 N N . ASP A 1 108 ? 1.574 0.730 3.368 1.00 97.00 108 ASP A N 1
ATOM 923 C CA . ASP A 1 108 ? 2.849 1.407 3.150 1.00 97.00 108 ASP A CA 1
ATOM 924 C C . ASP A 1 108 ? 3.970 0.398 2.834 1.00 97.00 108 ASP A C 1
ATOM 926 O O . ASP A 1 108 ? 4.795 0.645 1.952 1.00 97.00 108 ASP A O 1
ATOM 930 N N . CYS A 1 109 ? 3.969 -0.778 3.475 1.00 98.12 109 CYS A N 1
ATOM 931 C CA . CYS A 1 109 ? 4.875 -1.877 3.135 1.00 98.12 109 CYS A CA 1
ATOM 932 C C . CYS A 1 109 ? 4.668 -2.397 1.704 1.00 98.12 109 CYS A C 1
ATOM 934 O O . CYS A 1 109 ? 5.648 -2.615 0.991 1.00 98.12 109 CYS A O 1
ATOM 936 N N . GLU A 1 110 ? 3.423 -2.586 1.264 1.00 96.75 110 GLU A N 1
ATOM 937 C CA . GLU A 1 110 ? 3.125 -3.055 -0.096 1.00 96.75 110 GLU A CA 1
ATOM 938 C C . GLU A 1 110 ? 3.490 -2.017 -1.161 1.00 96.75 110 GLU A C 1
ATOM 940 O O . GLU A 1 110 ? 4.129 -2.351 -2.160 1.00 96.75 110 GLU A O 1
ATOM 945 N N . VAL A 1 111 ? 3.158 -0.744 -0.932 1.00 96.75 111 VAL A N 1
ATOM 946 C CA . VAL A 1 111 ? 3.562 0.359 -1.816 1.00 96.75 111 VAL A CA 1
ATOM 947 C C . VAL A 1 111 ? 5.082 0.417 -1.922 1.00 96.75 111 VAL A C 1
ATOM 949 O O . VAL A 1 111 ? 5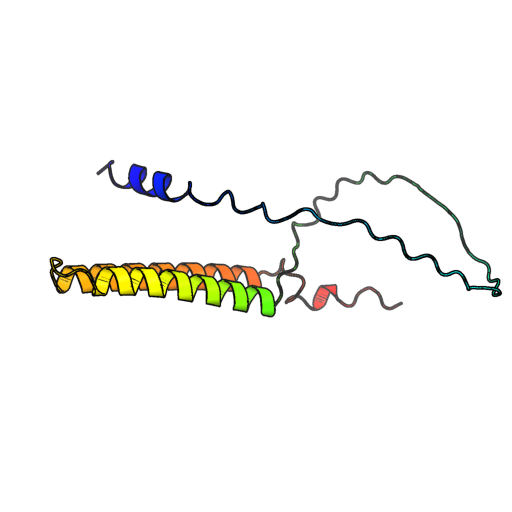.619 0.544 -3.025 1.00 96.75 111 VAL A O 1
ATOM 952 N N . LYS A 1 112 ? 5.790 0.263 -0.799 1.00 96.19 112 LYS A N 1
ATOM 953 C CA . LYS A 1 112 ? 7.250 0.201 -0.794 1.00 96.19 112 LYS A CA 1
ATOM 954 C C . LYS A 1 112 ? 7.770 -0.983 -1.609 1.00 96.19 112 LYS A C 1
ATOM 956 O O . LYS A 1 112 ? 8.676 -0.784 -2.405 1.00 96.19 112 LYS A O 1
ATOM 961 N N . ALA A 1 113 ? 7.173 -2.167 -1.497 1.00 95.69 113 ALA A N 1
ATOM 962 C CA . ALA A 1 113 ? 7.577 -3.325 -2.296 1.00 95.69 113 ALA A CA 1
ATOM 963 C C . ALA A 1 113 ? 7.425 -3.077 -3.811 1.00 95.69 113 ALA A C 1
ATOM 965 O O . ALA A 1 113 ? 8.289 -3.470 -4.597 1.00 95.69 113 ALA A O 1
ATOM 966 N N . VAL A 1 114 ? 6.363 -2.379 -4.233 1.00 95.88 114 VAL A N 1
ATOM 967 C CA . VAL A 1 114 ? 6.180 -1.966 -5.637 1.00 95.88 114 VAL A CA 1
ATOM 968 C C . VAL A 1 114 ? 7.245 -0.955 -6.065 1.00 95.88 114 VAL A C 1
ATOM 970 O O . VAL A 1 114 ? 7.780 -1.059 -7.170 1.00 95.88 114 VAL A O 1
ATOM 973 N N . MET A 1 115 ? 7.584 0.003 -5.201 1.00 95.25 115 MET A N 1
ATOM 974 C CA . MET A 1 115 ? 8.663 0.956 -5.468 1.00 95.25 115 MET A CA 1
ATOM 975 C C . MET A 1 115 ? 10.023 0.260 -5.560 1.00 95.25 115 MET A C 1
ATOM 977 O O . MET A 1 115 ? 10.760 0.502 -6.512 1.00 95.25 115 MET A O 1
ATOM 981 N N . ASP A 1 116 ? 10.335 -0.644 -4.633 1.00 94.62 116 ASP A N 1
ATOM 982 C CA . ASP A 1 116 ? 11.582 -1.413 -4.615 1.00 94.62 116 ASP A CA 1
ATOM 983 C C . ASP A 1 116 ? 11.719 -2.253 -5.892 1.00 94.62 116 ASP A C 1
ATOM 985 O O . ASP A 1 116 ? 12.783 -2.277 -6.509 1.00 94.62 116 ASP A O 1
ATOM 989 N N . LYS A 1 117 ? 10.619 -2.864 -6.352 1.00 92.31 117 LYS A N 1
ATOM 990 C CA . LYS A 1 117 ? 10.544 -3.531 -7.657 1.00 92.31 117 LYS A CA 1
ATOM 991 C C . LYS A 1 117 ? 10.833 -2.547 -8.796 1.00 92.31 117 LYS A C 1
ATOM 993 O O . LYS A 1 117 ? 11.660 -2.797 -9.661 1.00 92.31 117 LYS A O 1
ATOM 998 N N . PHE A 1 118 ? 10.193 -1.385 -8.810 1.00 94.50 118 PHE A N 1
ATOM 999 C CA . PHE A 1 118 ? 10.408 -0.404 -9.873 1.00 94.50 118 PHE A CA 1
ATOM 1000 C C . PHE A 1 118 ? 11.853 0.100 -9.965 1.00 94.50 118 PHE A C 1
ATOM 1002 O O . PHE A 1 118 ? 12.393 0.203 -11.069 1.00 94.50 118 PHE A O 1
ATOM 1009 N N . TYR A 1 119 ? 12.491 0.359 -8.828 1.00 93.06 119 TYR A N 1
ATOM 1010 C CA . TYR A 1 119 ? 13.874 0.829 -8.758 1.00 93.06 119 TYR A CA 1
ATOM 1011 C C . TYR A 1 119 ? 14.918 -0.296 -8.748 1.00 93.06 119 TYR A C 1
ATOM 1013 O O . TYR A 1 119 ? 16.115 -0.019 -8.638 1.00 93.06 119 TYR A O 1
ATOM 1021 N N . ASP A 1 120 ? 14.503 -1.555 -8.898 1.00 90.56 120 ASP A N 1
ATOM 1022 C CA . ASP A 1 120 ? 15.424 -2.675 -9.043 1.00 90.56 120 ASP A CA 1
ATOM 1023 C C . ASP A 1 120 ? 16.319 -2.464 -10.275 1.00 90.56 120 ASP A C 1
ATOM 1025 O O . ASP A 1 120 ? 15.864 -2.098 -11.359 1.00 90.56 120 ASP A O 1
ATOM 1029 N N . ARG A 1 121 ? 17.615 -2.756 -10.137 1.00 87.75 121 ARG A N 1
ATOM 1030 C CA . ARG A 1 121 ? 18.600 -2.679 -11.232 1.00 87.75 121 ARG A CA 1
ATOM 1031 C C . ARG A 1 121 ? 18.277 -3.649 -12.370 1.00 87.75 121 ARG A C 1
ATOM 1033 O O . ARG A 1 121 ? 18.769 -3.473 -13.488 1.00 87.75 121 ARG A O 1
ATOM 1040 N N . LYS A 1 122 ? 17.491 -4.685 -12.065 1.00 87.69 122 LYS A N 1
ATOM 1041 C CA . LYS A 1 122 ? 16.964 -5.673 -13.012 1.00 87.69 122 LYS A CA 1
ATOM 1042 C C . LYS A 1 122 ? 15.789 -5.145 -13.835 1.00 87.69 122 LYS A C 1
ATOM 1044 O O . LYS A 1 122 ? 15.441 -5.781 -14.826 1.00 87.69 122 LYS A O 1
ATOM 1049 N N . ASN A 1 123 ? 15.191 -4.013 -13.458 1.00 89.25 123 ASN A N 1
ATOM 1050 C CA . ASN A 1 123 ? 14.162 -3.370 -14.259 1.00 89.25 123 ASN A CA 1
ATOM 1051 C C . ASN A 1 123 ? 14.806 -2.603 -15.426 1.00 89.25 123 ASN A C 1
ATOM 1053 O O . ASN A 1 123 ? 15.513 -1.611 -15.246 1.00 89.25 123 ASN A O 1
ATOM 1057 N N . LEU A 1 124 ? 14.540 -3.046 -16.652 1.00 86.81 124 LEU A N 1
ATOM 1058 C CA . LEU A 1 124 ? 15.066 -2.411 -17.866 1.00 86.81 124 LEU A CA 1
ATOM 1059 C C . LEU A 1 124 ? 14.494 -1.013 -18.113 1.00 86.81 124 LEU A C 1
ATOM 1061 O O . LEU A 1 124 ? 15.107 -0.224 -18.830 1.00 86.81 124 LEU A O 1
ATOM 1065 N N . PHE A 1 125 ? 13.335 -0.689 -17.535 1.00 86.50 125 PHE A N 1
ATOM 1066 C CA . PHE A 1 125 ? 12.737 0.636 -17.680 1.00 86.50 125 PHE A CA 1
ATOM 1067 C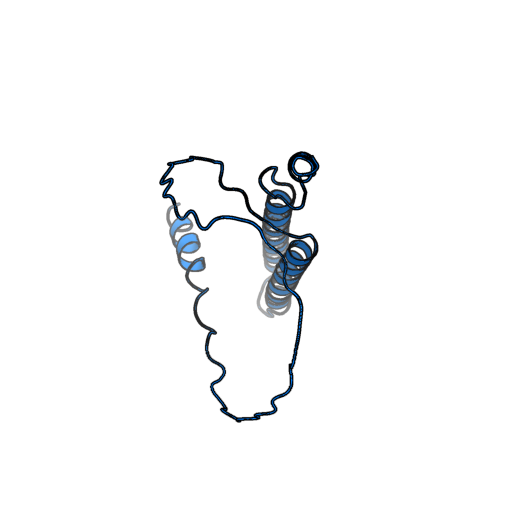 C . PHE A 1 125 ? 13.600 1.724 -17.027 1.00 86.50 125 PHE A C 1
ATOM 1069 O O . PHE A 1 125 ? 13.786 2.793 -17.606 1.00 86.50 125 PHE A O 1
ATOM 1076 N N . THR A 1 126 ? 14.148 1.441 -15.843 1.00 82.94 126 THR A N 1
ATOM 1077 C CA . THR A 1 126 ? 14.926 2.391 -15.034 1.00 82.94 126 THR A CA 1
ATOM 1078 C C . THR A 1 126 ? 16.430 2.334 -15.302 1.00 82.94 126 THR A C 1
ATOM 1080 O O . THR A 1 126 ? 17.149 3.225 -14.855 1.00 82.94 126 THR A O 1
ATOM 1083 N N . ASN A 1 127 ? 16.923 1.331 -16.038 1.00 79.50 127 ASN A N 1
ATOM 1084 C CA . ASN A 1 127 ? 18.350 1.126 -16.289 1.00 79.50 127 ASN A CA 1
ATOM 1085 C C . ASN A 1 127 ? 18.782 1.595 -17.701 1.00 79.50 127 ASN A C 1
ATOM 1087 O O . ASN A 1 127 ? 18.732 0.815 -18.656 1.00 79.50 127 ASN A O 1
ATOM 1091 N N . PRO A 1 128 ? 19.271 2.842 -17.866 1.00 64.62 128 PRO A N 1
ATOM 1092 C CA . PRO A 1 128 ? 19.661 3.381 -19.171 1.00 64.62 128 PRO A CA 1
ATOM 1093 C C . PRO A 1 128 ? 20.928 2.737 -19.753 1.00 64.62 128 PRO A C 1
ATOM 1095 O O . PRO A 1 128 ? 21.117 2.769 -20.966 1.00 64.62 128 PRO A O 1
ATOM 1098 N N . ARG A 1 129 ? 21.784 2.107 -18.931 1.00 61.81 129 ARG A N 1
ATOM 1099 C CA . ARG A 1 129 ? 23.069 1.532 -19.382 1.00 61.81 129 ARG A CA 1
ATOM 1100 C C . ARG A 1 129 ? 22.919 0.344 -20.335 1.00 61.81 129 ARG A C 1
ATOM 1102 O O . ARG A 1 129 ? 23.873 0.006 -21.019 1.00 61.81 129 ARG A O 1
ATOM 1109 N N . ARG A 1 130 ? 21.734 -0.272 -20.403 1.00 57.53 130 ARG A N 1
ATOM 1110 C CA . ARG A 1 130 ? 21.417 -1.362 -21.343 1.00 57.53 130 ARG A CA 1
ATOM 1111 C C . ARG A 1 130 ? 20.684 -0.906 -22.608 1.00 57.53 130 ARG A C 1
ATOM 1113 O O . ARG A 1 130 ? 20.483 -1.716 -23.497 1.00 57.53 130 ARG A O 1
ATOM 1120 N N . LYS A 1 131 ? 20.280 0.366 -22.705 1.00 56.75 131 LYS A N 1
ATOM 1121 C CA . LYS A 1 131 ? 19.530 0.900 -23.859 1.00 56.75 131 LYS A CA 1
ATOM 1122 C C . LYS A 1 131 ? 20.419 1.389 -25.015 1.00 56.75 131 LYS A C 1
ATOM 1124 O O . LYS A 1 131 ? 19.882 1.833 -26.023 1.00 56.75 131 LYS A O 1
ATOM 1129 N N . GLY A 1 132 ? 21.745 1.373 -24.855 1.00 53.03 132 GLY A N 1
ATOM 1130 C CA . GLY A 1 132 ? 22.684 2.094 -25.727 1.00 53.03 132 GLY A CA 1
ATOM 1131 C C . GLY A 1 132 ? 23.730 1.254 -26.463 1.00 53.03 132 GLY A C 1
ATOM 1132 O O . GLY A 1 132 ? 24.639 1.848 -27.027 1.00 53.03 132 GLY A O 1
ATOM 1133 N N . THR A 1 133 ? 23.654 -0.079 -26.458 1.00 55.78 133 THR A N 1
ATOM 1134 C CA . THR A 1 133 ? 24.670 -0.932 -27.114 1.00 55.78 133 THR A CA 1
ATOM 1135 C C . THR A 1 133 ? 24.389 -1.259 -28.583 1.00 55.78 133 THR A C 1
ATOM 1137 O O . THR A 1 133 ? 25.251 -1.844 -29.230 1.00 55.78 133 THR A O 1
ATOM 1140 N N . ASP A 1 134 ? 23.246 -0.833 -29.131 1.00 54.81 134 ASP A N 1
ATOM 1141 C CA . ASP A 1 134 ? 22.778 -1.270 -30.459 1.00 54.81 134 ASP A CA 1
ATOM 1142 C C . ASP A 1 134 ? 22.819 -0.143 -31.507 1.00 54.81 134 ASP A C 1
ATOM 1144 O O . ASP A 1 134 ? 21.943 -0.029 -32.363 1.00 54.81 134 ASP A O 1
ATOM 1148 N N . LYS A 1 135 ? 23.820 0.738 -31.427 1.00 51.38 135 LYS A N 1
ATOM 1149 C CA . LYS A 1 135 ? 24.110 1.713 -32.486 1.00 51.38 135 LYS A CA 1
ATOM 1150 C C . LYS A 1 135 ? 25.559 1.556 -32.931 1.00 51.38 135 LYS A C 1
ATOM 1152 O O . LYS A 1 135 ? 26.443 2.203 -32.375 1.00 51.38 135 LYS A O 1
ATOM 1157 N N . TRP A 1 136 ? 25.753 0.670 -33.902 1.00 43.78 136 TRP A N 1
ATOM 1158 C CA . TRP A 1 136 ? 26.915 0.618 -34.783 1.00 43.78 136 TRP A CA 1
ATOM 1159 C C . TRP A 1 136 ? 26.442 0.981 -36.184 1.00 43.78 136 TRP A C 1
ATOM 1161 O O . TRP A 1 136 ? 25.383 0.442 -36.580 1.00 43.78 136 TRP A O 1
#

Sequence (136 aa):
MKKIFTMMIAAMMVSSAFAQYGQKEDRNGKDRDDIAKADDRNSYDKYDKHDKHDDRGNTYYFTAREKDMQINQINRAYDYKIRSVQNRFFMNWYEKKRQVKFLEQQRDCEVKAVMDKFYDRKNLFTNPRRKGTDKW

pLDDT: mean 71.34, std 24.54, range [33.34, 98.38]